Protein AF-A0A0W1SV79-F1 (afdb_monomer_lite)

pLDDT: mean 79.92, std 15.75, range [38.28, 97.25]

Sequence (129 aa):
MSEFNRFGTRCTIRLVTQTVDEFFEHAESETILEQCAVKQLHHLDGMDETWATEFGLNYAQMRFVQDAIPGNEDAGYSEALVGVDGEWRGIRVEAMPKEKEVIDFDPTESVGRLLPGADNRTVRTYRRS

InterPro domains:
  IPR027417 P-loop containing nucleoside triphosphate hydrolase [G3DSA:3.40.50.300] (9-106)

Foldseek 3Di:
DDDPPPPDDDDDDDDDDLDLCVQVPDPVSLVVVVPDQKDKQWAD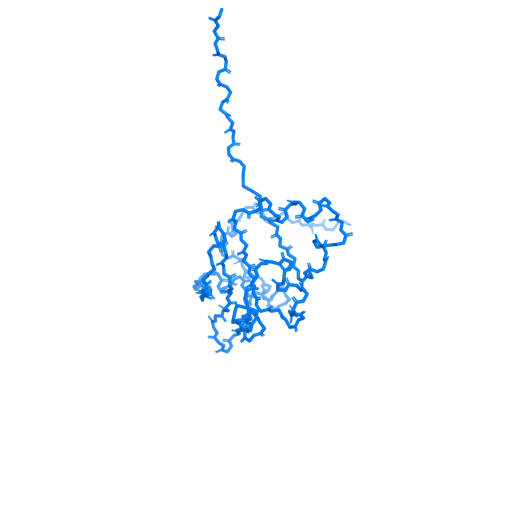CPQDPVVCVSVVHDPVQSVCNPVWAPDDPVVQWTWIWMHGNRDIDIDIGHDDPLRVQVVVDDPVPPVPDDRVPPDPPPPPPPDDD

Radius of gyration: 20.67 Å; chains: 1; bounding box: 64×45×49 Å

Organism: NCBI:txid1544718

Structure (mmCIF, N/CA/C/O backbone):
data_AF-A0A0W1SV79-F1
#
_entry.id   AF-A0A0W1SV79-F1
#
loop_
_atom_site.group_PDB
_atom_site.id
_atom_site.type_symbol
_atom_site.label_atom_id
_atom_site.label_alt_id
_atom_site.label_comp_id
_atom_site.label_asym_id
_atom_site.label_entity_id
_atom_site.label_seq_id
_atom_site.pdbx_PDB_ins_code
_atom_site.Cartn_x
_atom_site.Cartn_y
_atom_site.Cartn_z
_atom_site.occupancy
_atom_site.B_iso_or_equiv
_atom_site.auth_seq_id
_atom_site.auth_comp_id
_atom_site.auth_asym_id
_atom_site.auth_atom_id
_atom_site.pdbx_PDB_model_num
ATOM 1 N N . MET A 1 1 ? -44.307 20.063 -11.083 1.00 45.41 1 MET A N 1
ATOM 2 C CA . MET A 1 1 ? -43.454 18.913 -10.721 1.00 45.41 1 MET A CA 1
ATOM 3 C C . MET A 1 1 ? -42.853 18.358 -12.001 1.00 45.41 1 MET A C 1
ATOM 5 O O . MET A 1 1 ? -43.578 17.750 -12.772 1.00 45.41 1 MET A O 1
ATOM 9 N N . SER A 1 2 ? -41.574 18.619 -12.262 1.00 38.28 2 SER A N 1
ATOM 10 C CA . SER A 1 2 ? -40.777 17.818 -13.196 1.00 38.28 2 SER A CA 1
ATOM 11 C C . SER A 1 2 ? -39.351 17.780 -12.660 1.00 38.28 2 SER A C 1
ATOM 13 O O . SER A 1 2 ? -38.681 18.812 -12.597 1.00 38.28 2 SER A O 1
ATOM 15 N N . GLU A 1 3 ? -38.948 16.604 -12.192 1.00 50.69 3 GLU A N 1
ATOM 16 C CA . GLU A 1 3 ? -37.606 16.295 -11.715 1.00 50.69 3 GLU A CA 1
ATOM 17 C C . GLU A 1 3 ? -36.574 16.569 -12.808 1.00 50.69 3 GLU A C 1
ATOM 19 O O . GLU A 1 3 ? -36.595 15.966 -13.881 1.00 50.69 3 GLU A O 1
ATOM 24 N N . PHE A 1 4 ? -35.646 17.476 -12.518 1.00 49.03 4 PHE A N 1
ATOM 25 C CA . PHE A 1 4 ? -34.429 17.635 -13.295 1.00 49.03 4 PHE A CA 1
ATOM 26 C C . PHE A 1 4 ? -33.414 16.628 -12.751 1.00 49.03 4 PHE A C 1
ATOM 28 O O . PHE A 1 4 ? -32.694 16.892 -11.788 1.00 49.03 4 PHE A O 1
ATOM 35 N N . ASN A 1 5 ? -33.422 15.435 -13.339 1.00 50.41 5 ASN A N 1
ATOM 36 C CA . ASN A 1 5 ? -32.483 14.361 -13.052 1.00 50.41 5 ASN A CA 1
ATOM 37 C C . ASN A 1 5 ? -31.074 14.802 -13.490 1.00 50.41 5 ASN A C 1
ATOM 39 O O . ASN A 1 5 ? -30.689 14.676 -14.654 1.00 50.41 5 ASN A O 1
ATOM 43 N N . ARG A 1 6 ? -30.318 15.410 -12.571 1.00 54.16 6 ARG A N 1
ATOM 44 C CA . ARG A 1 6 ? -28.914 15.757 -12.789 1.00 54.16 6 ARG A CA 1
ATOM 45 C C . ARG A 1 6 ? -28.116 14.464 -12.645 1.00 54.16 6 ARG A C 1
ATOM 47 O O . ARG A 1 6 ? -27.883 14.001 -11.534 1.00 54.16 6 ARG A O 1
ATOM 54 N N . PHE A 1 7 ? -27.723 13.877 -13.773 1.00 56.53 7 PHE A N 1
ATOM 55 C CA . PHE A 1 7 ? -26.716 12.820 -13.821 1.00 56.53 7 PHE A CA 1
ATOM 56 C C . PHE A 1 7 ? -25.467 13.304 -13.074 1.00 56.53 7 PHE A C 1
ATOM 58 O O . PHE A 1 7 ? -24.716 14.136 -13.580 1.00 56.53 7 PHE A O 1
ATOM 65 N N . GLY A 1 8 ? -25.271 12.822 -11.847 1.00 58.88 8 GLY A N 1
ATOM 66 C CA . GLY A 1 8 ? -24.031 13.027 -11.114 1.00 58.88 8 GLY A CA 1
ATOM 67 C C . GLY A 1 8 ? -22.913 12.330 -11.877 1.00 58.88 8 GLY A C 1
ATOM 68 O O . GLY A 1 8 ? -22.893 11.103 -11.970 1.00 58.88 8 GLY A O 1
ATOM 69 N N . THR A 1 9 ? -22.004 13.099 -12.467 1.00 61.03 9 THR A N 1
ATOM 70 C CA . THR A 1 9 ? -20.744 12.571 -12.992 1.00 61.03 9 THR A CA 1
ATOM 71 C C . THR A 1 9 ? -20.032 11.837 -11.863 1.00 61.03 9 THR A C 1
ATOM 73 O O . THR A 1 9 ? -19.680 12.445 -10.854 1.00 61.03 9 THR A O 1
ATOM 76 N N . ARG A 1 10 ? -19.848 10.522 -12.015 1.00 74.56 10 ARG A N 1
ATOM 77 C CA . ARG A 1 10 ? -19.033 9.725 -11.096 1.00 74.56 10 ARG A CA 1
ATOM 78 C C . ARG A 1 10 ? -17.585 10.180 -11.263 1.00 74.56 10 ARG A C 1
ATOM 80 O O . ARG A 1 10 ? -17.011 10.003 -12.333 1.00 74.56 10 ARG A O 1
ATOM 87 N N . CYS A 1 11 ? -17.041 10.822 -10.238 1.00 79.06 11 CYS A N 1
ATOM 88 C CA . CYS A 1 11 ? -15.644 11.233 -10.185 1.00 79.06 11 CYS A CA 1
ATOM 89 C C . CYS A 1 11 ? -14.857 10.198 -9.377 1.00 79.06 11 CYS A C 1
ATOM 91 O O . CYS A 1 11 ? -15.335 9.742 -8.339 1.00 79.06 11 CYS A O 1
ATOM 93 N N . THR A 1 12 ? -13.661 9.845 -9.843 1.00 85.38 12 THR A N 1
ATOM 94 C CA . THR A 1 12 ? -12.697 9.045 -9.083 1.00 85.38 12 THR A CA 1
ATOM 95 C C . THR A 1 12 ? -11.454 9.889 -8.873 1.00 85.38 12 THR A C 1
ATOM 97 O O . THR A 1 12 ? -10.886 10.405 -9.834 1.00 85.38 12 THR A O 1
ATOM 100 N N . ILE A 1 13 ? -11.038 10.019 -7.618 1.00 89.25 13 ILE A N 1
ATOM 101 C CA . ILE A 1 13 ? -9.808 10.705 -7.225 1.00 89.25 13 ILE A CA 1
ATOM 102 C C . ILE A 1 13 ? -8.810 9.635 -6.782 1.00 89.25 13 ILE A C 1
ATOM 104 O O . ILE A 1 13 ? -9.183 8.682 -6.101 1.00 89.25 13 ILE A O 1
ATOM 108 N N . ARG A 1 14 ? -7.549 9.782 -7.196 1.00 90.81 14 ARG A N 1
ATOM 109 C CA . ARG A 1 14 ? -6.425 8.960 -6.740 1.00 90.81 14 ARG A CA 1
ATOM 110 C C . ARG A 1 14 ? -5.377 9.881 -6.138 1.00 90.81 14 ARG A C 1
ATOM 112 O O . ARG A 1 14 ? -4.943 10.817 -6.802 1.00 90.81 14 ARG A O 1
ATOM 119 N N . LEU A 1 15 ? -4.983 9.582 -4.909 1.00 89.19 15 LEU A N 1
ATOM 120 C CA . LEU A 1 15 ? -3.915 10.269 -4.192 1.00 89.19 15 LEU A CA 1
ATOM 121 C C . LEU A 1 15 ? -2.725 9.312 -4.081 1.00 89.19 15 LEU A C 1
ATOM 123 O O . LEU A 1 15 ? -2.924 8.112 -3.897 1.00 89.19 15 LEU A O 1
ATOM 127 N N . VAL A 1 16 ? -1.510 9.828 -4.256 1.00 90.19 16 VAL A N 1
ATOM 128 C CA . VAL A 1 16 ? -0.260 9.056 -4.200 1.00 90.19 16 VAL A CA 1
ATOM 129 C C . VAL A 1 16 ? 0.763 9.887 -3.437 1.00 90.19 16 VAL A C 1
ATOM 131 O O . VAL A 1 16 ? 0.976 11.044 -3.792 1.00 90.19 16 VAL A O 1
ATOM 134 N N . THR A 1 17 ? 1.385 9.293 -2.423 1.00 87.19 17 THR A N 1
ATOM 135 C CA . THR A 1 17 ? 2.492 9.883 -1.660 1.00 87.19 17 THR A CA 1
ATOM 136 C C . THR A 1 17 ? 3.593 8.844 -1.436 1.00 87.19 17 THR A C 1
ATOM 138 O O . THR A 1 17 ? 3.368 7.647 -1.624 1.00 87.19 17 THR A O 1
ATOM 141 N N . GLN A 1 18 ? 4.780 9.312 -1.057 1.00 84.81 18 GLN A N 1
ATOM 142 C CA . GLN A 1 18 ? 5.918 8.495 -0.625 1.00 84.81 18 GLN A CA 1
ATOM 143 C C . GLN A 1 18 ? 6.086 8.496 0.904 1.00 84.81 18 GLN A C 1
ATOM 145 O O . GLN A 1 18 ? 6.854 7.701 1.438 1.00 84.81 18 GLN A O 1
ATOM 150 N N . THR A 1 19 ? 5.360 9.369 1.598 1.00 80.94 19 THR A N 1
ATOM 151 C CA . THR A 1 19 ? 5.487 9.685 3.024 1.00 80.94 19 THR A CA 1
ATOM 152 C C . THR A 1 19 ? 4.133 9.465 3.677 1.00 80.94 19 THR A C 1
ATOM 154 O O . THR A 1 19 ? 3.155 10.161 3.412 1.00 80.94 19 THR A O 1
ATOM 157 N N . VAL A 1 20 ? 4.045 8.399 4.469 1.00 73.62 20 VAL A N 1
ATOM 158 C CA . VAL A 1 20 ? 2.769 7.921 5.015 1.00 73.62 20 VAL A CA 1
ATOM 159 C C . VAL A 1 20 ? 2.174 8.893 6.035 1.00 73.62 20 VAL A C 1
ATOM 161 O O . VAL A 1 20 ? 0.957 9.008 6.146 1.00 73.62 20 VAL A O 1
ATOM 164 N N . ASP A 1 21 ? 3.044 9.619 6.729 1.00 76.19 21 ASP A N 1
ATOM 165 C CA . ASP A 1 21 ? 2.756 10.588 7.775 1.00 76.19 21 ASP A CA 1
ATOM 166 C C . ASP A 1 21 ? 1.994 11.818 7.264 1.00 76.19 21 ASP A C 1
ATOM 168 O O . ASP A 1 21 ? 1.141 12.325 7.988 1.00 76.19 21 ASP A O 1
ATOM 172 N N . GLU A 1 22 ? 2.179 12.223 6.000 1.00 74.81 22 GLU A N 1
ATOM 173 C CA . GLU A 1 22 ? 1.494 13.383 5.394 1.00 74.81 22 GLU A CA 1
ATOM 174 C C . GLU A 1 22 ? -0.036 13.303 5.476 1.00 74.81 22 GLU A C 1
ATOM 176 O O . GLU A 1 22 ? -0.732 14.321 5.519 1.00 74.81 22 GLU A O 1
ATOM 181 N N . PHE A 1 23 ? -0.588 12.089 5.494 1.00 71.62 23 PHE A N 1
ATOM 182 C CA . PHE A 1 23 ? -2.028 11.905 5.607 1.00 71.62 23 PHE A CA 1
ATOM 183 C C . PHE A 1 23 ? -2.560 11.978 7.040 1.00 71.62 23 PHE A C 1
ATOM 185 O O . PHE A 1 23 ? -3.766 12.130 7.218 1.00 71.62 23 PHE A O 1
ATOM 192 N N . PHE A 1 24 ? -1.686 11.906 8.039 1.00 73.69 24 PHE A N 1
ATOM 193 C CA . PHE A 1 24 ? -2.042 11.930 9.458 1.00 73.69 24 PHE A CA 1
ATOM 194 C C . PHE A 1 24 ? -1.623 13.236 10.149 1.00 73.69 24 PHE A C 1
ATOM 196 O O . PHE A 1 24 ? -1.956 13.457 11.310 1.00 73.69 24 PHE A O 1
ATOM 203 N N . GLU A 1 25 ? -0.941 14.145 9.443 1.00 79.12 25 GLU A N 1
ATOM 204 C CA . GLU A 1 25 ? -0.595 15.477 9.964 1.00 79.12 25 GLU A CA 1
ATOM 205 C C . GLU A 1 25 ? -1.826 16.363 10.229 1.00 79.12 25 GLU A C 1
ATOM 207 O O . GLU A 1 25 ? -1.790 17.262 11.079 1.00 79.12 25 GLU A O 1
ATOM 212 N N . HIS A 1 26 ? -2.921 16.138 9.497 1.00 80.56 26 HIS A N 1
ATOM 213 C CA . HIS A 1 26 ? -4.138 16.945 9.557 1.00 80.56 26 HIS A CA 1
ATOM 214 C C . HIS A 1 26 ? -5.387 16.060 9.594 1.00 80.56 26 HIS A C 1
ATOM 216 O O . HIS A 1 26 ? -5.521 15.135 8.794 1.00 80.56 26 HIS A O 1
ATOM 222 N N . ALA A 1 27 ? -6.343 16.391 10.468 1.00 77.56 27 ALA A N 1
ATOM 223 C CA . ALA A 1 27 ? -7.588 15.631 10.633 1.00 77.56 27 ALA A CA 1
ATOM 224 C C . ALA A 1 27 ? -8.426 15.571 9.338 1.00 77.56 27 ALA A C 1
ATOM 226 O O . ALA A 1 27 ? -9.129 14.596 9.061 1.00 77.56 27 ALA A O 1
ATOM 227 N N . GLU A 1 28 ? -8.342 16.610 8.505 1.00 81.44 28 GLU A N 1
ATOM 228 C CA . GLU A 1 28 ? -8.972 16.632 7.189 1.00 81.44 28 GLU A CA 1
ATOM 229 C C . GLU A 1 28 ? -8.348 15.603 6.232 1.00 81.44 28 GLU A C 1
ATOM 231 O O . GLU A 1 28 ? -9.072 14.978 5.456 1.00 81.44 28 GLU A O 1
ATOM 236 N N . SER A 1 29 ? -7.028 15.403 6.294 1.00 78.75 29 SER A N 1
ATOM 237 C CA . SER A 1 29 ? -6.303 14.416 5.483 1.00 78.75 29 SER A CA 1
ATOM 238 C C . SER A 1 29 ? -6.620 12.984 5.915 1.00 78.75 29 SER A C 1
ATOM 240 O O . SER A 1 29 ? -6.827 12.116 5.063 1.00 78.75 29 SER A O 1
ATOM 242 N N . GLU A 1 30 ? -6.762 12.760 7.220 1.00 80.00 30 GLU A N 1
ATOM 243 C CA . GLU A 1 30 ? -7.174 11.475 7.790 1.00 80.00 30 GLU A CA 1
ATOM 244 C C . GLU A 1 30 ? -8.582 11.097 7.309 1.00 80.00 30 GLU A C 1
ATOM 246 O O . GLU A 1 30 ? -8.794 10.015 6.760 1.00 80.00 30 GLU A O 1
ATOM 251 N N . THR A 1 31 ? -9.522 12.049 7.362 1.00 83.81 31 THR A N 1
ATOM 252 C CA . THR A 1 31 ? -10.888 11.854 6.845 1.00 83.81 31 THR A CA 1
ATOM 253 C C . THR A 1 31 ? -10.875 11.445 5.366 1.00 83.81 31 THR A C 1
ATOM 255 O O . THR A 1 31 ? -11.655 10.594 4.937 1.00 83.81 31 THR A O 1
ATOM 258 N N . ILE A 1 32 ? -9.983 12.024 4.554 1.00 83.94 32 ILE A N 1
ATOM 259 C CA . ILE A 1 32 ? -9.849 11.660 3.137 1.00 83.94 32 ILE A CA 1
ATOM 260 C C . ILE A 1 32 ? -9.393 10.203 2.983 1.00 83.94 32 ILE A C 1
ATOM 262 O O . ILE A 1 32 ? -9.945 9.483 2.146 1.00 83.94 32 ILE A O 1
ATOM 266 N N . LEU A 1 33 ? -8.423 9.746 3.782 1.00 83.31 33 LEU A N 1
ATOM 267 C CA . LEU A 1 33 ? -7.992 8.347 3.769 1.00 83.31 33 LEU A CA 1
ATOM 268 C C . LEU A 1 33 ? -9.110 7.394 4.190 1.00 83.31 33 LEU A C 1
ATOM 270 O O . LEU A 1 33 ? -9.305 6.358 3.547 1.00 83.31 33 LEU A O 1
ATOM 274 N N . GLU A 1 34 ? -9.856 7.719 5.242 1.00 83.12 34 GLU A N 1
ATOM 275 C CA . GLU A 1 34 ? -10.957 6.884 5.727 1.00 83.12 34 GLU A CA 1
ATOM 276 C C . GLU A 1 34 ? -12.017 6.657 4.644 1.00 83.12 34 GLU A C 1
ATOM 278 O O . GLU A 1 34 ? -12.445 5.522 4.432 1.00 83.12 34 GLU A O 1
ATOM 283 N N . GLN A 1 35 ? -12.376 7.707 3.895 1.00 86.38 35 GLN A N 1
ATOM 284 C CA . GLN A 1 35 ? -13.396 7.642 2.842 1.00 86.38 35 GLN A CA 1
ATOM 285 C C . GLN A 1 35 ? -12.918 6.968 1.541 1.00 86.38 35 GLN A C 1
ATOM 287 O O . GLN A 1 35 ? -13.723 6.713 0.639 1.00 86.38 35 GLN A O 1
ATOM 292 N N . CYS A 1 36 ? -11.629 6.644 1.413 1.00 87.94 36 CYS A N 1
ATOM 293 C CA . CYS A 1 36 ? -11.127 5.876 0.277 1.00 87.94 36 CYS A CA 1
ATOM 294 C C . CYS A 1 36 ? -11.556 4.403 0.374 1.00 87.94 36 CYS A C 1
ATOM 296 O O . CYS A 1 36 ? -11.079 3.661 1.238 1.00 87.94 36 CYS A O 1
ATOM 298 N N . ALA A 1 37 ? -12.385 3.967 -0.583 1.00 88.69 37 ALA A N 1
ATOM 299 C CA . ALA A 1 37 ? -12.819 2.571 -0.738 1.00 88.69 37 ALA A CA 1
ATOM 300 C C . ALA A 1 37 ? -11.668 1.605 -1.073 1.00 88.69 37 ALA A C 1
ATOM 302 O O . ALA A 1 37 ? -11.751 0.408 -0.802 1.00 88.69 37 ALA A O 1
ATOM 303 N N . VAL A 1 38 ? -10.591 2.127 -1.669 1.00 92.62 38 VAL A N 1
ATOM 304 C CA . VAL A 1 38 ? -9.396 1.359 -2.020 1.00 92.62 38 VAL A CA 1
ATOM 305 C C . VAL A 1 38 ? -8.173 2.020 -1.408 1.00 92.62 38 VAL A C 1
ATOM 307 O O . VAL A 1 38 ? -7.953 3.217 -1.595 1.00 92.62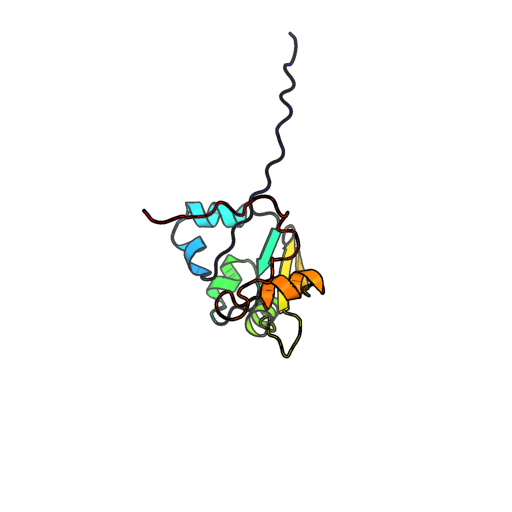 38 VAL A O 1
ATOM 310 N N . LYS A 1 39 ? -7.360 1.221 -0.720 1.00 92.38 39 LYS A N 1
ATOM 311 C CA . LYS A 1 39 ? -6.055 1.609 -0.176 1.00 92.38 39 LYS A CA 1
ATOM 312 C C . LYS A 1 39 ? -5.008 0.646 -0.730 1.00 92.38 39 LYS A C 1
ATOM 314 O O . LYS A 1 39 ? -5.233 -0.559 -0.731 1.00 92.38 39 LYS A O 1
ATOM 319 N N . GLN A 1 40 ? -3.894 1.158 -1.241 1.00 94.56 40 GLN A N 1
ATOM 320 C CA . GLN A 1 40 ? -2.814 0.341 -1.798 1.00 94.56 40 GLN A CA 1
ATOM 321 C C . GLN A 1 40 ? -1.497 0.774 -1.165 1.00 94.56 40 GLN A C 1
ATOM 323 O O . GLN A 1 40 ? -1.050 1.898 -1.376 1.00 94.56 40 GLN A O 1
ATOM 328 N N . LEU A 1 41 ? -0.900 -0.128 -0.395 1.00 93.88 41 LEU A N 1
ATOM 329 C CA . LEU A 1 41 ? 0.352 0.082 0.316 1.00 93.88 41 LEU A CA 1
ATOM 330 C C . LEU A 1 41 ? 1.436 -0.731 -0.387 1.00 93.88 41 LEU A C 1
ATOM 332 O O . LEU A 1 41 ? 1.388 -1.959 -0.388 1.00 93.88 41 LEU A O 1
ATOM 336 N N . HIS A 1 42 ? 2.382 -0.051 -1.025 1.00 94.38 42 HIS A N 1
ATOM 337 C CA . HIS A 1 42 ? 3.613 -0.684 -1.501 1.00 94.38 42 HIS A CA 1
ATOM 338 C C . HIS A 1 42 ? 4.583 -0.896 -0.334 1.00 94.38 42 HIS A C 1
ATOM 340 O O . HIS A 1 42 ? 4.252 -0.572 0.806 1.00 94.38 42 HIS A O 1
ATOM 346 N N . HIS A 1 43 ? 5.773 -1.426 -0.623 1.00 93.31 43 HIS A N 1
ATOM 347 C CA . HIS A 1 43 ? 6.860 -1.497 0.349 1.00 93.31 43 HIS A CA 1
ATOM 348 C C . HIS A 1 43 ? 7.042 -0.166 1.093 1.00 93.31 43 HIS A C 1
ATOM 350 O O . HIS A 1 43 ? 7.201 0.885 0.465 1.00 93.31 43 HIS A O 1
ATOM 356 N N . LEU A 1 44 ? 7.012 -0.233 2.425 1.00 89.81 44 LEU A N 1
ATOM 357 C CA . LEU A 1 44 ? 7.173 0.918 3.305 1.00 89.81 44 LEU A CA 1
ATOM 358 C C . LEU A 1 44 ? 8.144 0.563 4.435 1.00 89.81 44 LEU A C 1
ATOM 360 O O . LEU A 1 44 ? 7.759 -0.071 5.416 1.00 89.81 44 LEU A O 1
ATOM 364 N N . ASP A 1 45 ? 9.389 1.018 4.299 1.00 82.00 45 ASP A N 1
ATOM 365 C CA . ASP A 1 45 ? 10.488 0.764 5.249 1.00 82.00 45 ASP A CA 1
ATOM 366 C C . ASP A 1 45 ? 10.192 1.323 6.660 1.00 82.00 45 ASP A C 1
ATOM 368 O O . ASP A 1 45 ? 10.617 0.780 7.674 1.00 82.00 45 ASP A O 1
ATOM 372 N N . GLY A 1 46 ? 9.379 2.384 6.738 1.00 83.12 46 GLY A N 1
ATOM 373 C CA . GLY A 1 46 ? 8.937 3.011 7.989 1.00 83.12 46 GLY A CA 1
ATOM 374 C C . GLY A 1 46 ? 7.621 2.481 8.566 1.00 83.12 46 GLY A C 1
ATOM 375 O O . GLY A 1 46 ? 7.084 3.098 9.483 1.00 83.12 46 GLY A O 1
ATOM 376 N N . MET A 1 47 ? 7.054 1.396 8.026 1.00 89.06 47 MET A N 1
ATOM 377 C CA . MET A 1 47 ? 5.825 0.816 8.575 1.00 89.06 47 MET A CA 1
ATOM 378 C C . MET A 1 47 ? 6.078 0.332 10.008 1.00 89.06 47 MET A C 1
ATOM 380 O O . MET A 1 47 ? 6.997 -0.450 10.239 1.00 89.06 47 MET A O 1
ATOM 384 N N . ASP A 1 48 ? 5.253 0.751 10.963 1.00 89.38 48 ASP A N 1
ATOM 385 C CA . ASP A 1 48 ? 5.333 0.344 12.367 1.00 89.38 48 ASP A CA 1
ATOM 386 C C . ASP A 1 48 ? 3.943 0.001 12.932 1.00 89.38 48 ASP A C 1
ATOM 388 O O . ASP A 1 48 ? 2.937 0.039 12.221 1.00 89.38 48 ASP A O 1
ATOM 392 N N . GLU A 1 49 ? 3.878 -0.378 14.210 1.00 91.12 49 GLU A N 1
ATOM 393 C CA . GLU A 1 49 ? 2.612 -0.745 14.861 1.00 91.12 49 GLU A CA 1
ATOM 394 C C . GLU A 1 49 ? 1.628 0.430 14.963 1.00 91.12 49 GLU A C 1
ATOM 396 O O . GLU A 1 49 ? 0.412 0.211 14.944 1.00 91.12 49 GLU A O 1
ATOM 401 N N . THR A 1 50 ? 2.135 1.664 15.044 1.00 89.38 50 THR A N 1
ATOM 402 C CA . THR A 1 50 ? 1.313 2.878 15.084 1.00 89.38 50 THR A CA 1
ATOM 403 C C . THR A 1 50 ? 0.586 3.022 13.755 1.00 89.38 50 THR A C 1
ATOM 405 O O . THR A 1 50 ? -0.641 2.992 13.719 1.00 89.38 50 THR A O 1
ATOM 408 N N . TRP A 1 51 ? 1.328 3.043 12.646 1.00 86.31 51 TRP A N 1
ATOM 409 C CA . TRP A 1 51 ? 0.748 3.153 11.309 1.00 86.31 51 TRP A CA 1
ATOM 410 C C . TRP A 1 51 ? -0.126 1.957 10.954 1.00 86.31 51 TRP A C 1
ATOM 412 O O . TRP A 1 51 ? -1.201 2.126 10.382 1.00 86.31 51 TRP A O 1
ATOM 422 N N . ALA A 1 52 ? 0.277 0.745 11.337 1.00 90.88 52 ALA A N 1
ATOM 423 C CA . ALA A 1 52 ? -0.552 -0.438 11.153 1.00 90.88 52 ALA A CA 1
ATOM 424 C C . ALA A 1 52 ? -1.918 -0.282 11.832 1.00 90.88 52 ALA A C 1
ATOM 426 O O . ALA A 1 52 ? -2.932 -0.637 11.233 1.00 90.88 52 ALA A O 1
ATOM 427 N N . THR A 1 53 ? -1.954 0.283 13.040 1.00 90.12 53 THR A N 1
ATOM 428 C CA . THR A 1 53 ? -3.204 0.543 13.764 1.00 90.12 53 THR A CA 1
ATOM 429 C C . THR A 1 53 ? -4.064 1.570 13.032 1.00 90.12 53 THR A C 1
ATOM 431 O O . THR A 1 53 ? -5.244 1.302 12.811 1.00 90.12 53 THR A O 1
ATOM 434 N N . GLU A 1 54 ? -3.474 2.678 12.579 1.00 86.75 54 GLU A N 1
ATOM 435 C CA . GLU A 1 54 ? -4.180 3.729 11.829 1.00 86.75 54 GLU A CA 1
ATOM 436 C C . GLU A 1 54 ? -4.782 3.211 10.508 1.00 86.75 54 GLU A C 1
ATOM 438 O O . GLU A 1 54 ? -5.904 3.546 10.132 1.00 86.75 54 GLU A O 1
ATOM 443 N N . PHE A 1 55 ? -4.085 2.308 9.811 1.00 87.44 55 PHE A N 1
ATOM 444 C CA . PHE A 1 55 ? -4.612 1.658 8.605 1.00 87.44 55 PHE A CA 1
ATOM 445 C C . PHE A 1 55 ? -5.560 0.479 8.887 1.00 87.44 55 PHE A C 1
ATOM 447 O O . PHE A 1 55 ? -6.126 -0.086 7.944 1.00 87.44 55 PHE A O 1
ATOM 454 N N . GLY A 1 56 ? -5.737 0.079 10.150 1.00 89.88 56 GLY A N 1
ATOM 455 C CA . GLY A 1 56 ? -6.534 -1.089 10.533 1.00 89.88 56 GLY A CA 1
ATOM 456 C C . GLY A 1 56 ? -5.918 -2.426 10.101 1.00 89.88 56 GLY A C 1
ATOM 457 O O . GLY A 1 56 ? -6.641 -3.382 9.812 1.00 89.88 56 GLY A O 1
ATOM 458 N N . LEU A 1 57 ? -4.589 -2.494 10.013 1.00 94.00 57 LEU A N 1
ATOM 459 C CA . LEU A 1 57 ? -3.832 -3.689 9.660 1.00 94.00 57 LEU A CA 1
ATOM 460 C C . LEU A 1 57 ? -3.574 -4.567 10.885 1.00 94.00 57 LEU A C 1
ATOM 462 O O . LEU A 1 57 ? -3.296 -4.096 11.985 1.00 94.00 57 LEU A O 1
ATOM 466 N N . ASN A 1 58 ? -3.581 -5.880 10.674 1.00 94.56 58 ASN A N 1
ATOM 467 C CA . ASN A 1 58 ? -3.040 -6.818 11.651 1.00 94.56 58 ASN A CA 1
ATOM 468 C C . ASN A 1 58 ? -1.517 -6.973 11.502 1.00 94.56 58 ASN A C 1
ATOM 470 O O . ASN A 1 58 ? -0.922 -6.573 10.501 1.00 94.56 58 ASN A O 1
ATOM 474 N N . TYR A 1 59 ? -0.890 -7.637 12.476 1.00 94.81 59 TYR A N 1
ATOM 475 C CA . TYR A 1 59 ? 0.559 -7.852 12.479 1.00 94.81 59 TYR A CA 1
ATOM 476 C C . TYR A 1 59 ? 1.076 -8.523 11.197 1.00 94.81 59 TYR A C 1
ATOM 478 O O . TYR A 1 59 ? 2.082 -8.097 10.646 1.00 94.81 59 TYR A O 1
ATOM 486 N N . ALA A 1 60 ? 0.388 -9.542 10.672 1.00 95.25 60 ALA A N 1
ATOM 487 C CA . ALA A 1 60 ? 0.833 -10.226 9.456 1.00 95.25 60 ALA A CA 1
ATOM 488 C C . ALA A 1 60 ? 0.782 -9.311 8.219 1.00 95.25 60 ALA A C 1
ATOM 490 O O . ALA A 1 60 ? 1.666 -9.373 7.371 1.00 95.25 60 ALA A O 1
ATOM 491 N N . GLN A 1 61 ? -0.225 -8.442 8.131 1.00 96.50 61 GLN A N 1
ATOM 492 C CA . GLN A 1 61 ? -0.357 -7.441 7.070 1.00 96.50 61 GLN A CA 1
ATOM 493 C C . GLN A 1 61 ? 0.698 -6.337 7.193 1.00 96.50 61 GLN A C 1
ATOM 495 O O . GLN A 1 61 ? 1.306 -5.973 6.193 1.00 96.50 61 GLN A O 1
ATOM 500 N N . MET A 1 62 ? 0.964 -5.859 8.411 1.00 95.38 62 MET A N 1
ATOM 501 C CA . MET A 1 62 ? 2.061 -4.929 8.692 1.00 95.38 62 MET A CA 1
ATOM 502 C C . MET A 1 62 ? 3.402 -5.518 8.240 1.00 95.38 62 MET A C 1
ATOM 504 O O . MET A 1 62 ? 4.136 -4.877 7.493 1.00 95.38 62 MET A O 1
ATOM 508 N N . ARG A 1 63 ? 3.689 -6.768 8.631 1.00 95.12 63 ARG A N 1
ATOM 509 C CA . ARG A 1 63 ? 4.904 -7.486 8.221 1.00 95.12 63 ARG A CA 1
ATOM 510 C C . ARG A 1 63 ? 4.991 -7.658 6.713 1.00 95.12 63 ARG A C 1
ATOM 512 O O . ARG A 1 63 ? 6.058 -7.460 6.153 1.00 95.12 63 ARG A O 1
ATOM 519 N N . PHE A 1 64 ? 3.876 -7.965 6.054 1.00 96.12 64 PHE A N 1
ATOM 520 C CA . PHE A 1 64 ? 3.842 -8.041 4.598 1.00 96.12 64 PHE A CA 1
ATOM 521 C C . PHE A 1 64 ? 4.248 -6.711 3.952 1.00 96.12 64 PHE A C 1
ATOM 523 O O . PHE A 1 64 ? 5.036 -6.719 3.021 1.00 96.12 64 PHE A O 1
ATOM 530 N N . VAL A 1 65 ? 3.746 -5.574 4.441 1.00 94.75 65 VAL A N 1
ATOM 531 C CA . VAL A 1 65 ? 4.092 -4.251 3.890 1.00 94.75 65 VAL A CA 1
ATOM 532 C C . VAL A 1 65 ? 5.557 -3.880 4.157 1.00 94.75 65 VAL A C 1
ATOM 534 O O . VAL A 1 65 ? 6.212 -3.345 3.264 1.00 94.75 65 VAL A O 1
ATOM 537 N N . GLN A 1 66 ? 6.083 -4.196 5.345 1.00 93.69 66 GLN A N 1
ATOM 538 C CA . GLN A 1 66 ? 7.505 -4.011 5.672 1.00 93.69 66 GLN A CA 1
ATOM 539 C C . GLN A 1 66 ? 8.411 -4.838 4.756 1.00 93.69 66 GLN A C 1
ATOM 541 O O . GLN A 1 66 ? 9.384 -4.328 4.218 1.00 93.69 66 GLN A O 1
ATOM 546 N N . ASP A 1 67 ? 8.077 -6.113 4.563 1.00 94.31 67 ASP A N 1
ATOM 547 C CA . ASP A 1 67 ? 8.935 -7.075 3.869 1.00 94.31 67 ASP A CA 1
ATOM 548 C C . ASP A 1 67 ? 8.629 -7.162 2.354 1.00 94.31 67 ASP A C 1
ATOM 550 O O . ASP A 1 67 ? 9.278 -7.924 1.636 1.00 94.31 67 ASP A O 1
ATOM 554 N N . ALA A 1 68 ? 7.648 -6.393 1.860 1.00 95.50 68 ALA A N 1
ATOM 555 C CA . ALA A 1 68 ? 7.239 -6.374 0.456 1.00 95.50 68 ALA A CA 1
ATOM 556 C C . ALA A 1 68 ? 8.410 -6.018 -0.461 1.00 95.50 68 ALA A C 1
ATOM 558 O O . ALA A 1 68 ? 9.187 -5.110 -0.172 1.00 95.50 68 ALA A O 1
ATOM 559 N N . ILE A 1 69 ? 8.500 -6.679 -1.615 1.00 94.44 69 ILE A N 1
ATOM 560 C CA . ILE A 1 69 ? 9.552 -6.384 -2.589 1.00 94.44 69 ILE A CA 1
ATOM 561 C C . ILE A 1 69 ? 9.311 -4.999 -3.220 1.00 94.44 69 ILE A C 1
ATOM 563 O O . ILE A 1 69 ? 8.296 -4.809 -3.910 1.00 94.44 69 ILE A O 1
ATOM 567 N N . PRO A 1 70 ? 10.235 -4.030 -3.045 1.00 90.25 70 PRO A N 1
ATOM 568 C CA . PRO A 1 70 ? 10.173 -2.774 -3.775 1.00 90.25 70 PRO A CA 1
ATOM 569 C C . PRO A 1 70 ? 10.408 -3.047 -5.262 1.00 90.25 70 PRO A C 1
ATOM 571 O O . PRO A 1 70 ? 11.264 -3.854 -5.628 1.00 90.25 70 PRO A O 1
ATOM 574 N N . GLY A 1 71 ? 9.652 -2.372 -6.129 1.00 84.62 71 GLY A N 1
ATOM 575 C CA . GLY A 1 71 ? 9.805 -2.531 -7.574 1.00 84.62 71 GLY A CA 1
ATOM 576 C C . GLY A 1 71 ? 11.219 -2.182 -8.021 1.00 84.62 71 GLY A C 1
ATOM 577 O O . GLY A 1 71 ? 11.632 -1.034 -7.892 1.00 84.62 71 GLY A O 1
ATOM 578 N N . ASN A 1 72 ? 11.946 -3.166 -8.543 1.00 81.00 72 ASN A N 1
ATOM 579 C CA . ASN A 1 72 ? 13.282 -2.991 -9.105 1.00 81.00 72 ASN A CA 1
ATOM 580 C C . ASN A 1 72 ? 13.475 -3.881 -10.345 1.00 81.00 72 ASN A C 1
ATOM 582 O O . ASN A 1 72 ? 12.680 -4.793 -10.605 1.00 81.00 72 ASN A O 1
ATOM 586 N N . GLU A 1 73 ? 14.519 -3.590 -11.124 1.00 74.50 73 GLU A N 1
ATOM 587 C CA . GLU A 1 73 ? 14.812 -4.299 -12.376 1.00 74.50 73 GLU A CA 1
ATOM 588 C C . GLU A 1 73 ? 15.103 -5.791 -12.156 1.00 74.50 73 GLU A C 1
ATOM 590 O O . GLU A 1 73 ? 14.654 -6.619 -12.949 1.00 74.50 73 GLU A O 1
ATOM 595 N N . ASP A 1 74 ? 15.777 -6.140 -11.055 1.00 79.44 74 ASP A N 1
ATOM 596 C CA . ASP A 1 74 ? 16.184 -7.516 -10.744 1.00 79.44 74 ASP A CA 1
ATOM 597 C C . ASP A 1 74 ? 14.985 -8.431 -10.460 1.00 79.44 74 ASP A C 1
ATOM 599 O O . ASP A 1 74 ? 14.918 -9.567 -10.937 1.00 79.44 74 ASP A O 1
ATOM 603 N N . ALA A 1 75 ? 14.016 -7.944 -9.684 1.00 81.94 75 ALA A N 1
ATOM 604 C CA . ALA A 1 75 ? 12.794 -8.671 -9.372 1.00 81.94 75 ALA A CA 1
ATOM 605 C C . ALA A 1 75 ? 11.836 -8.678 -10.570 1.00 81.94 75 ALA A C 1
ATOM 607 O O . ALA A 1 75 ? 11.170 -9.681 -10.828 1.00 81.94 75 ALA A O 1
ATOM 608 N N . GLY A 1 76 ? 11.757 -7.567 -11.310 1.00 86.06 76 GLY A N 1
ATOM 609 C CA . GLY A 1 76 ? 10.844 -7.396 -12.441 1.00 86.06 76 GLY A CA 1
ATOM 610 C C . GLY A 1 76 ? 9.374 -7.198 -12.045 1.00 86.06 76 GLY A C 1
ATOM 611 O O . GLY A 1 76 ? 8.507 -7.205 -12.922 1.00 86.06 76 GLY A O 1
ATOM 612 N N . TYR A 1 77 ? 9.096 -7.028 -10.750 1.00 91.75 77 TYR A N 1
ATOM 613 C CA . TYR A 1 77 ? 7.788 -6.729 -10.166 1.00 91.75 77 TYR A CA 1
ATOM 614 C C . TYR A 1 77 ? 7.947 -5.962 -8.850 1.00 91.75 77 TYR A C 1
ATOM 616 O O . TYR A 1 77 ? 9.032 -5.919 -8.276 1.00 91.75 77 TYR A O 1
ATOM 624 N N . SER A 1 78 ? 6.845 -5.392 -8.366 1.00 94.19 78 SER A N 1
ATOM 625 C CA . SER A 1 78 ? 6.715 -4.921 -6.983 1.00 94.19 78 SER A CA 1
ATOM 626 C C . SER A 1 78 ? 5.595 -5.666 -6.271 1.00 94.19 78 SER A C 1
ATOM 628 O O . SER A 1 78 ? 4.663 -6.160 -6.912 1.00 94.19 78 SER A O 1
ATOM 630 N N . GLU A 1 79 ? 5.668 -5.732 -4.950 1.00 96.88 79 GLU A N 1
ATOM 631 C CA . GLU A 1 79 ? 4.567 -6.209 -4.120 1.00 96.88 79 GLU A CA 1
ATOM 632 C C . GLU A 1 79 ? 3.822 -5.034 -3.487 1.00 96.88 79 GLU A C 1
ATOM 634 O O . GLU A 1 79 ? 4.380 -3.964 -3.226 1.00 96.88 79 GLU A O 1
ATOM 639 N N . ALA A 1 80 ? 2.524 -5.230 -3.275 1.00 96.94 80 ALA A N 1
ATOM 640 C CA . ALA A 1 80 ? 1.684 -4.280 -2.568 1.00 96.94 80 ALA A CA 1
ATOM 641 C C . ALA A 1 80 ? 0.585 -5.005 -1.795 1.00 96.94 80 ALA A C 1
ATOM 643 O O . ALA A 1 80 ? 0.090 -6.049 -2.220 1.00 96.94 80 ALA A O 1
ATOM 644 N N . LEU A 1 81 ? 0.168 -4.432 -0.674 1.00 97.25 81 LEU A N 1
ATOM 645 C CA . LEU A 1 81 ? -1.036 -4.824 0.036 1.00 97.25 81 LEU A CA 1
ATOM 646 C C . LEU A 1 81 ? -2.186 -3.920 -0.420 1.00 97.25 81 LEU A C 1
ATOM 648 O O . LEU A 1 81 ? -2.116 -2.700 -0.283 1.00 97.25 81 LEU A O 1
ATOM 652 N N . VAL A 1 82 ? -3.250 -4.510 -0.962 1.00 96.88 82 VAL A N 1
ATOM 653 C CA . VAL A 1 82 ? -4.447 -3.777 -1.391 1.00 96.88 82 VAL A CA 1
ATOM 654 C C . VAL A 1 82 ? -5.611 -4.096 -0.472 1.00 96.88 82 VAL A C 1
ATOM 656 O O . VAL A 1 82 ? -5.931 -5.264 -0.256 1.00 96.88 82 VAL A O 1
ATOM 659 N N . GLY A 1 83 ? -6.231 -3.044 0.052 1.00 95.06 83 GLY A N 1
ATOM 660 C CA . GLY A 1 83 ? -7.433 -3.065 0.870 1.00 95.06 83 GLY A CA 1
ATOM 661 C C . GLY A 1 83 ? -8.625 -2.582 0.059 1.00 95.06 83 GLY A C 1
ATOM 662 O O . GLY A 1 83 ? -8.583 -1.474 -0.477 1.00 95.06 83 GLY A O 1
ATOM 663 N N . VAL A 1 84 ? -9.678 -3.393 -0.024 1.00 93.62 84 VAL A N 1
ATOM 664 C CA . VAL A 1 84 ? -10.968 -3.029 -0.629 1.00 93.62 84 VAL A CA 1
ATOM 665 C C . VAL A 1 84 ? -12.047 -3.248 0.415 1.00 93.62 84 VAL A C 1
ATOM 667 O O . VAL A 1 84 ? -12.211 -4.369 0.888 1.00 93.62 84 VAL A O 1
ATOM 670 N N . ASP A 1 85 ? -12.743 -2.180 0.803 1.00 88.00 85 ASP A N 1
ATOM 671 C CA . ASP A 1 85 ? -13.812 -2.225 1.814 1.00 88.00 85 ASP A CA 1
ATOM 672 C C . ASP A 1 85 ? -13.402 -2.961 3.114 1.00 88.00 85 ASP A C 1
ATOM 674 O O . ASP A 1 85 ? -14.183 -3.685 3.727 1.00 88.00 85 ASP A O 1
ATOM 678 N N . GLY A 1 86 ? -12.140 -2.791 3.531 1.00 84.00 86 GLY A N 1
ATOM 679 C CA . GLY A 1 86 ? -11.567 -3.407 4.736 1.00 84.00 86 GLY A CA 1
ATOM 680 C C . GLY A 1 86 ? -10.983 -4.813 4.543 1.00 84.00 86 GLY A C 1
ATOM 681 O O . GLY A 1 86 ? -10.315 -5.327 5.441 1.00 84.00 86 GLY A O 1
ATOM 682 N N . GLU A 1 87 ? -11.160 -5.436 3.376 1.00 92.00 87 GLU A N 1
ATOM 683 C CA . GLU A 1 87 ? -10.502 -6.699 3.050 1.00 92.00 87 GLU A CA 1
ATOM 684 C C . GLU A 1 87 ? -9.144 -6.479 2.388 1.00 92.00 87 GLU A C 1
ATOM 686 O O . GLU A 1 87 ? -9.051 -5.892 1.312 1.00 92.00 87 GLU A O 1
ATOM 691 N N . TRP A 1 88 ? -8.093 -7.033 2.995 1.00 96.31 88 TRP A N 1
ATOM 692 C CA . TRP A 1 88 ? -6.724 -6.894 2.503 1.00 96.31 88 TRP A CA 1
ATOM 693 C C . TRP A 1 88 ? -6.227 -8.144 1.778 1.00 96.31 88 TRP A C 1
ATOM 695 O O . TRP A 1 88 ? -6.438 -9.273 2.238 1.00 96.31 88 TRP A O 1
ATOM 705 N N . ARG A 1 89 ? -5.526 -7.948 0.659 1.00 97.12 89 ARG A N 1
ATOM 706 C CA . ARG A 1 89 ? -4.844 -8.998 -0.110 1.00 97.12 89 ARG A CA 1
ATOM 707 C C . ARG A 1 89 ? -3.482 -8.501 -0.588 1.00 97.12 89 ARG A C 1
ATOM 709 O O . ARG A 1 89 ? -3.365 -7.376 -1.067 1.00 97.12 89 ARG A O 1
ATOM 716 N N . GLY A 1 90 ? -2.469 -9.356 -0.478 1.00 97.00 90 GLY A N 1
ATOM 717 C CA . GLY A 1 90 ? -1.185 -9.132 -1.136 1.00 97.00 90 GLY A CA 1
ATOM 718 C C . GLY A 1 90 ? -1.336 -9.323 -2.642 1.00 97.00 90 GLY A C 1
ATOM 719 O O . GLY A 1 90 ? -1.982 -10.275 -3.087 1.00 97.00 90 GLY A O 1
ATOM 720 N N . ILE A 1 91 ? -0.759 -8.416 -3.419 1.00 97.06 91 ILE A N 1
ATOM 721 C CA . ILE A 1 91 ? -0.733 -8.469 -4.875 1.00 97.06 91 ILE A CA 1
ATOM 722 C C . ILE A 1 91 ? 0.689 -8.277 -5.386 1.00 97.06 91 ILE A C 1
ATOM 724 O O . ILE A 1 91 ? 1.534 -7.659 -4.738 1.00 97.06 91 ILE A O 1
ATOM 728 N N . ARG A 1 92 ? 0.909 -8.770 -6.601 1.00 95.94 92 ARG A N 1
ATOM 729 C CA . ARG A 1 92 ? 2.105 -8.518 -7.390 1.00 95.94 92 ARG A CA 1
ATOM 730 C C . ARG A 1 92 ? 1.746 -7.577 -8.534 1.00 95.94 92 ARG A C 1
ATOM 732 O O . ARG A 1 92 ? 0.781 -7.820 -9.256 1.00 95.94 92 ARG A O 1
ATOM 739 N N . VAL A 1 93 ? 2.513 -6.504 -8.674 1.00 93.75 93 VAL A N 1
ATOM 740 C CA . VAL A 1 93 ? 2.337 -5.480 -9.704 1.00 93.75 93 VAL A CA 1
ATOM 741 C C . VAL A 1 93 ? 3.489 -5.592 -10.690 1.00 93.75 93 VAL A C 1
ATOM 743 O O . VAL A 1 93 ? 4.655 -5.437 -10.324 1.00 93.75 93 VAL A O 1
ATOM 746 N N . GLU A 1 94 ? 3.146 -5.859 -11.945 1.00 92.75 94 GLU A N 1
ATOM 747 C CA . GLU A 1 94 ? 4.087 -6.004 -13.050 1.00 92.75 94 GLU A CA 1
ATOM 748 C C . GLU A 1 94 ? 3.769 -5.000 -14.146 1.00 92.75 94 GLU A C 1
ATOM 750 O O . GLU A 1 94 ? 2.615 -4.858 -14.549 1.00 92.75 94 GLU A O 1
ATOM 755 N N . ALA A 1 95 ? 4.808 -4.345 -14.657 1.00 89.44 95 ALA A N 1
ATOM 756 C CA . ALA A 1 95 ? 4.691 -3.507 -15.837 1.00 89.44 95 ALA A CA 1
ATOM 757 C C . ALA A 1 95 ? 4.624 -4.377 -17.097 1.00 89.44 95 ALA A C 1
ATOM 759 O O . ALA A 1 95 ? 5.459 -5.264 -17.316 1.00 89.44 95 ALA A O 1
ATOM 760 N N . MET A 1 96 ? 3.666 -4.076 -17.969 1.00 89.94 96 MET A N 1
ATOM 761 C CA . MET A 1 96 ? 3.636 -4.633 -19.317 1.00 89.94 96 MET A CA 1
ATOM 762 C C . MET A 1 96 ? 4.859 -4.159 -20.120 1.00 89.94 96 MET A C 1
ATOM 764 O O . MET A 1 96 ? 5.408 -3.096 -19.830 1.00 89.94 96 MET A O 1
ATOM 768 N N . PRO A 1 97 ? 5.266 -4.866 -21.193 1.00 87.56 97 PRO A N 1
ATOM 769 C CA . PRO A 1 97 ? 6.448 -4.492 -21.976 1.00 87.56 97 PRO A CA 1
ATOM 770 C C . PRO A 1 97 ? 6.473 -3.021 -22.424 1.00 87.56 97 PRO A C 1
ATOM 772 O O . PRO A 1 97 ? 7.502 -2.365 -22.334 1.00 87.56 97 PRO A O 1
ATOM 775 N N . LYS A 1 98 ? 5.322 -2.473 -22.830 1.00 84.38 98 LYS A N 1
ATOM 776 C CA . LYS A 1 98 ? 5.198 -1.066 -23.244 1.00 84.38 98 LYS A CA 1
ATOM 777 C C . LYS A 1 98 ? 5.304 -0.075 -22.077 1.00 84.38 98 LYS A C 1
ATOM 779 O O . LYS A 1 98 ? 5.716 1.059 -22.276 1.00 84.38 98 LYS A O 1
ATOM 784 N N . GLU A 1 99 ? 4.898 -0.481 -20.878 1.00 84.75 99 GLU A N 1
ATOM 785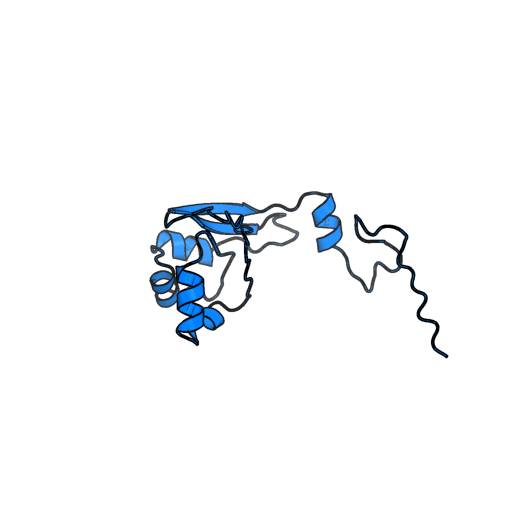 C CA . GLU A 1 99 ? 5.025 0.337 -19.668 1.00 84.75 99 GLU A CA 1
ATOM 786 C C . GLU A 1 99 ? 6.475 0.344 -19.177 1.00 84.75 99 GLU A C 1
ATOM 788 O O . GLU A 1 99 ? 6.957 1.389 -18.751 1.00 84.75 99 GLU A O 1
ATOM 793 N N . LYS A 1 100 ? 7.204 -0.772 -19.336 1.00 85.50 100 LYS A N 1
ATOM 794 C CA . LYS A 1 100 ? 8.648 -0.833 -19.059 1.00 85.50 100 LYS A CA 1
ATOM 795 C C . LYS A 1 100 ? 9.439 0.175 -19.888 1.00 85.50 100 LYS A C 1
ATOM 797 O O . LYS A 1 100 ? 10.263 0.884 -19.338 1.00 85.50 100 LYS A O 1
ATOM 802 N N . GLU A 1 101 ? 9.096 0.358 -21.164 1.00 83.44 101 GLU A N 1
ATOM 803 C CA . GLU A 1 101 ? 9.728 1.390 -22.005 1.00 83.44 101 GLU A CA 1
ATOM 804 C C . GLU A 1 101 ? 9.575 2.824 -21.462 1.00 83.44 101 GLU A C 1
ATOM 806 O O . GLU A 1 101 ? 10.378 3.688 -21.806 1.00 83.44 101 GLU A O 1
ATOM 811 N N . VAL A 1 102 ? 8.540 3.098 -20.657 1.00 83.69 102 VAL A N 1
ATOM 812 C CA . VAL A 1 102 ? 8.349 4.394 -19.983 1.00 83.69 102 VAL A CA 1
ATOM 813 C C . VAL A 1 102 ? 9.138 4.457 -18.675 1.00 83.69 102 VAL A C 1
ATOM 815 O O . VAL A 1 102 ? 9.658 5.517 -18.345 1.00 83.69 102 VAL A O 1
ATOM 818 N N . ILE A 1 103 ? 9.217 3.347 -17.939 1.00 82.19 103 ILE A N 1
ATOM 819 C CA . ILE A 1 103 ? 9.952 3.241 -16.669 1.00 82.19 103 ILE A CA 1
ATOM 820 C C . ILE A 1 103 ? 11.460 3.368 -16.908 1.00 82.19 103 ILE A C 1
ATOM 822 O O . ILE A 1 103 ? 12.117 4.154 -16.234 1.00 82.19 103 ILE A O 1
ATOM 826 N N . ASP A 1 104 ? 11.975 2.666 -17.914 1.00 82.94 104 ASP A N 1
ATOM 827 C CA . ASP A 1 104 ? 13.404 2.601 -18.243 1.00 82.94 104 ASP A CA 1
ATOM 828 C C . ASP A 1 104 ? 13.874 3.835 -19.045 1.00 82.94 104 ASP A C 1
ATOM 830 O O . ASP A 1 104 ? 15.008 3.901 -19.524 1.00 82.94 104 ASP A O 1
ATOM 834 N N . PHE A 1 105 ? 12.991 4.812 -19.272 1.00 82.00 105 PHE A N 1
ATOM 835 C CA . PHE A 1 105 ? 13.309 5.996 -20.059 1.00 82.00 105 PHE A CA 1
ATOM 836 C C . PHE A 1 105 ? 14.192 6.969 -19.270 1.00 82.00 105 PHE A C 1
ATOM 838 O O . PHE A 1 105 ? 13.719 7.678 -18.381 1.00 82.00 105 PHE A O 1
ATOM 845 N N . ASP A 1 106 ? 15.455 7.093 -19.681 1.00 78.44 106 ASP A N 1
ATOM 846 C CA . ASP A 1 106 ? 16.325 8.188 -19.250 1.00 78.44 106 ASP A CA 1
ATOM 847 C C . ASP A 1 106 ? 16.252 9.361 -20.254 1.00 78.44 106 ASP A C 1
ATOM 849 O O . ASP A 1 106 ? 16.712 9.218 -21.396 1.00 78.44 106 ASP A O 1
ATOM 853 N N . PRO A 1 107 ? 15.722 10.541 -19.871 1.00 71.62 107 PRO A N 1
ATOM 854 C CA . PRO 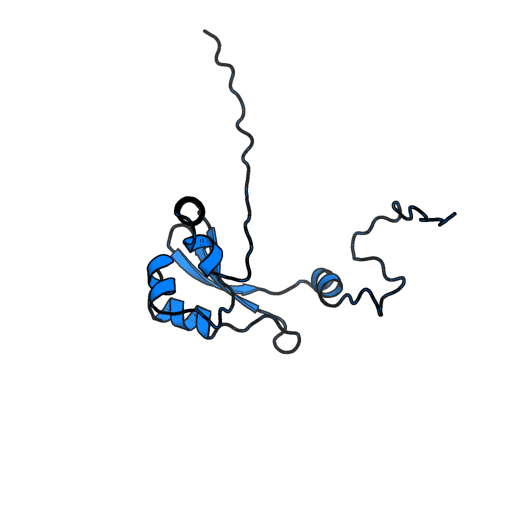A 1 107 ? 15.632 11.708 -20.752 1.00 71.62 107 PRO A CA 1
ATOM 855 C C . PRO A 1 107 ? 16.989 12.271 -21.201 1.00 71.62 107 PRO A C 1
ATOM 857 O O . PRO A 1 107 ? 17.039 13.010 -22.188 1.00 71.62 107 PRO A O 1
ATOM 860 N N . THR A 1 108 ? 18.076 11.966 -20.491 1.00 75.81 108 THR A N 1
ATOM 861 C CA . THR A 1 108 ? 19.429 12.448 -20.791 1.00 75.81 108 THR A CA 1
ATOM 862 C C . THR A 1 108 ? 20.166 11.554 -21.786 1.00 75.81 108 THR A C 1
ATOM 864 O O . THR A 1 108 ? 20.926 12.062 -22.610 1.00 75.81 108 THR A O 1
ATOM 867 N N . GLU A 1 109 ? 19.881 10.251 -21.786 1.00 71.81 109 GLU A N 1
ATOM 868 C CA . GLU A 1 109 ? 20.477 9.279 -22.713 1.00 71.81 109 GLU A CA 1
ATOM 869 C C . GLU A 1 109 ? 19.590 9.013 -23.942 1.00 71.81 109 GLU A C 1
ATOM 871 O O . GLU A 1 109 ? 20.081 8.711 -25.031 1.00 71.81 109 GLU A O 1
ATOM 876 N N . SER A 1 110 ? 18.274 9.198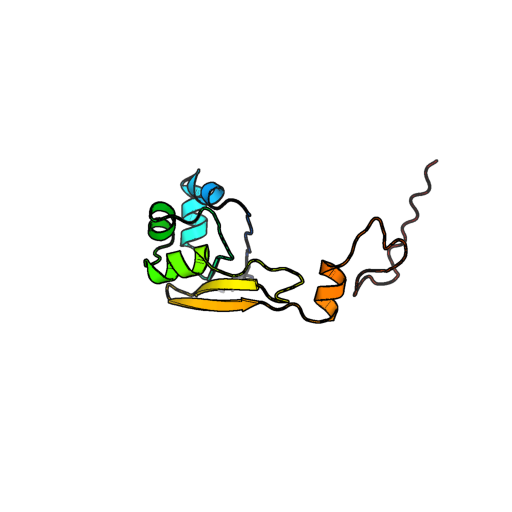 -23.812 1.00 62.00 110 SER A N 1
ATOM 877 C CA . SER A 1 110 ? 17.277 8.815 -24.822 1.00 62.00 110 SER A CA 1
ATOM 878 C C . SER A 1 110 ? 16.867 9.961 -25.755 1.00 62.00 110 SER A C 1
ATOM 880 O O . SER A 1 110 ? 15.707 10.055 -26.172 1.00 62.00 110 SER A O 1
ATOM 882 N N . VAL A 1 111 ? 17.810 10.841 -26.114 1.00 54.12 111 VAL A N 1
ATOM 883 C CA . VAL A 1 111 ? 17.571 11.999 -26.994 1.00 54.12 111 VAL A CA 1
ATOM 884 C C . VAL A 1 111 ? 17.123 11.523 -28.384 1.00 54.12 111 VAL A C 1
ATOM 886 O O . VAL A 1 111 ? 17.931 11.186 -29.244 1.00 54.12 111 VAL A O 1
ATOM 889 N N . GLY A 1 112 ? 15.808 11.484 -28.608 1.00 59.25 112 GLY A N 1
ATOM 890 C CA . GLY A 1 112 ? 15.192 11.104 -29.885 1.00 59.25 112 GLY A CA 1
ATOM 891 C C . GLY A 1 112 ? 14.260 9.892 -29.832 1.00 59.25 112 GLY A C 1
ATOM 892 O O . GLY A 1 112 ? 13.557 9.646 -30.814 1.00 59.25 112 GLY A O 1
ATOM 893 N N . ARG A 1 113 ? 14.185 9.159 -28.710 1.00 58.38 113 ARG A N 1
ATOM 894 C CA . ARG A 1 113 ? 13.166 8.115 -28.528 1.00 58.38 113 ARG A CA 1
ATOM 895 C C . ARG A 1 113 ? 11.900 8.754 -27.953 1.00 58.38 113 ARG A C 1
ATOM 897 O O . ARG A 1 113 ? 11.874 9.208 -26.816 1.00 58.38 113 ARG A O 1
ATOM 904 N N . LEU A 1 114 ? 10.856 8.831 -28.775 1.00 63.53 114 LEU A N 1
ATOM 905 C CA . LEU A 1 114 ? 9.528 9.260 -28.343 1.00 63.53 114 LEU A CA 1
ATOM 906 C C . LEU A 1 114 ? 8.945 8.210 -27.391 1.00 63.53 114 LEU A C 1
ATOM 908 O O . LEU A 1 114 ? 8.973 7.019 -27.708 1.00 63.53 114 LEU A O 1
ATOM 912 N N . LEU A 1 115 ? 8.403 8.654 -26.254 1.00 70.06 115 LEU A N 1
ATOM 913 C CA . LEU A 1 115 ? 7.674 7.774 -25.344 1.00 70.06 115 LEU A CA 1
ATOM 914 C C . LEU A 1 115 ? 6.530 7.069 -26.096 1.00 70.06 115 LEU A C 1
ATOM 916 O O . LEU A 1 115 ? 5.900 7.675 -26.975 1.00 70.06 115 LEU A O 1
ATOM 920 N N . PRO A 1 116 ? 6.208 5.816 -25.748 1.00 65.38 116 PRO A N 1
ATOM 921 C CA . PRO A 1 116 ? 5.127 5.083 -26.390 1.00 65.38 116 PRO A CA 1
ATOM 922 C C . PRO A 1 116 ? 3.790 5.833 -26.274 1.00 65.38 116 PRO A C 1
ATOM 924 O O . PRO A 1 116 ? 3.239 5.985 -25.190 1.00 65.38 116 PRO A O 1
ATOM 927 N N . GLY A 1 117 ? 3.231 6.276 -27.405 1.00 64.75 117 GLY A N 1
ATOM 928 C CA . GLY A 1 117 ? 1.985 7.059 -27.443 1.00 64.75 117 GLY A CA 1
ATOM 929 C C . GLY A 1 117 ? 2.164 8.572 -27.611 1.00 64.75 117 GLY A C 1
ATOM 930 O O . GLY A 1 117 ? 1.163 9.279 -27.713 1.00 64.75 117 GLY A O 1
ATOM 931 N N . ALA A 1 118 ? 3.399 9.074 -27.714 1.00 65.44 118 ALA A N 1
ATOM 932 C CA . ALA A 1 118 ? 3.648 10.430 -28.187 1.00 65.44 118 ALA A CA 1
ATOM 933 C C . ALA A 1 118 ? 3.273 10.532 -29.680 1.00 65.44 118 ALA A C 1
ATOM 935 O O . ALA A 1 118 ? 4.046 10.162 -30.564 1.00 65.44 118 ALA A O 1
ATOM 936 N N . ASP A 1 119 ? 2.050 10.991 -29.964 1.00 56.81 119 ASP A N 1
ATOM 937 C CA . ASP A 1 119 ? 1.628 11.361 -31.318 1.00 56.81 119 ASP A CA 1
ATOM 938 C C . ASP A 1 119 ? 2.572 12.453 -31.850 1.00 56.81 119 ASP A C 1
ATOM 940 O O . ASP A 1 119 ? 2.983 13.364 -31.127 1.00 56.81 119 ASP A O 1
ATOM 944 N N . ASN A 1 120 ? 2.913 12.375 -33.132 1.00 53.97 120 ASN A N 1
ATOM 945 C CA . ASN A 1 120 ? 3.962 13.137 -33.816 1.00 53.97 120 ASN A CA 1
ATOM 946 C C . ASN A 1 120 ? 3.613 14.641 -33.992 1.00 53.97 120 ASN A C 1
ATOM 948 O O . ASN A 1 120 ? 4.084 15.302 -34.917 1.00 53.97 120 ASN A O 1
ATOM 952 N N . ARG A 1 121 ? 2.717 15.190 -33.158 1.00 51.72 121 ARG A N 1
ATOM 953 C CA . ARG A 1 121 ? 2.036 16.484 -33.345 1.00 51.72 121 ARG A CA 1
ATOM 954 C C . ARG A 1 121 ? 2.478 17.608 -32.415 1.00 51.72 121 ARG A C 1
ATOM 956 O O . ARG A 1 121 ? 1.994 18.727 -32.564 1.00 51.72 121 ARG A O 1
ATOM 963 N N . THR A 1 122 ? 3.423 17.381 -31.510 1.00 51.94 122 THR A N 1
ATOM 964 C CA . THR A 1 122 ? 3.927 18.442 -30.620 1.00 51.94 122 THR A CA 1
ATOM 965 C C . THR A 1 122 ? 5.443 18.542 -30.621 1.00 51.94 122 THR A C 1
ATOM 967 O O . THR A 1 122 ? 6.069 18.643 -29.574 1.00 51.94 122 THR A O 1
ATOM 970 N N . VAL A 1 123 ? 6.050 18.641 -31.804 1.00 49.06 123 VAL A N 1
ATOM 971 C CA . VAL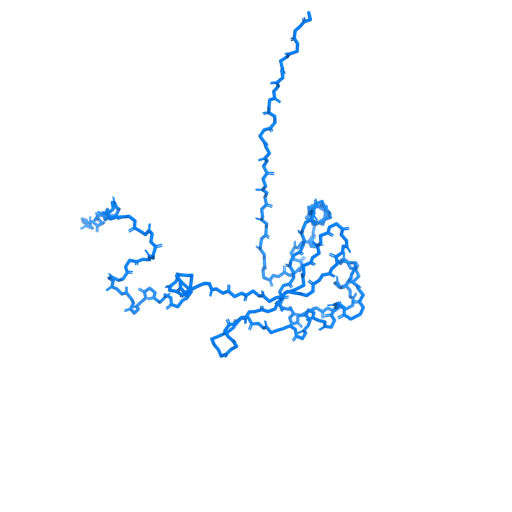 A 1 123 ? 7.323 19.366 -31.923 1.00 49.06 123 VAL A CA 1
ATOM 972 C C . VAL A 1 123 ? 6.989 20.854 -32.054 1.00 49.06 123 VAL A C 1
ATOM 974 O O . VAL A 1 123 ? 7.044 21.440 -33.133 1.00 49.06 123 VAL A O 1
ATOM 977 N N . ARG A 1 124 ? 6.581 21.494 -30.948 1.00 42.28 124 ARG A N 1
ATOM 978 C CA . ARG A 1 124 ? 6.647 22.960 -30.864 1.00 42.28 124 ARG A CA 1
ATOM 979 C C . ARG A 1 124 ? 8.118 23.306 -30.685 1.00 42.28 124 ARG A C 1
ATOM 981 O O . ARG A 1 124 ? 8.656 23.244 -29.587 1.00 42.28 124 ARG A O 1
ATOM 988 N N . THR A 1 125 ? 8.767 23.629 -31.794 1.00 42.59 125 THR A N 1
ATOM 989 C CA . THR A 1 125 ? 10.119 24.182 -31.836 1.00 42.59 125 THR A CA 1
ATOM 990 C C . THR A 1 125 ? 10.217 25.381 -30.893 1.00 42.59 125 THR A C 1
ATOM 992 O O . THR A 1 125 ? 9.701 26.456 -31.204 1.00 42.59 125 THR A O 1
ATOM 995 N N . TYR A 1 126 ? 10.887 25.219 -29.753 1.00 42.50 126 TYR A N 1
ATOM 996 C CA . TYR A 1 126 ? 11.330 26.352 -28.950 1.00 42.50 126 TYR A CA 1
ATOM 997 C C . TYR A 1 126 ? 12.571 26.945 -29.624 1.00 42.50 126 TYR A C 1
ATOM 999 O O . TYR A 1 126 ? 13.707 26.564 -29.347 1.00 42.50 126 TYR A O 1
ATOM 1007 N N . ARG A 1 127 ? 12.349 27.843 -30.586 1.00 48.06 127 ARG A N 1
ATOM 1008 C CA . ARG A 1 127 ? 13.411 28.656 -31.179 1.00 48.06 127 ARG A CA 1
ATOM 1009 C C . ARG A 1 127 ? 13.657 29.823 -30.222 1.00 48.06 127 ARG A C 1
ATOM 1011 O O . ARG A 1 127 ? 12.857 30.753 -30.193 1.00 48.06 127 ARG A O 1
ATOM 1018 N N . ARG A 1 128 ? 14.722 29.752 -29.412 1.00 47.81 128 ARG A N 1
ATOM 1019 C CA . ARG A 1 128 ? 15.235 30.928 -28.691 1.00 47.81 128 ARG A CA 1
ATOM 1020 C C . ARG A 1 128 ? 15.599 31.995 -29.726 1.00 47.81 128 ARG A C 1
ATOM 1022 O O . ARG A 1 128 ? 16.418 31.728 -30.605 1.00 47.81 128 ARG A O 1
ATOM 1029 N N . SER A 1 129 ? 14.948 33.150 -29.629 1.00 50.94 129 SER A N 1
ATOM 1030 C CA . SER A 1 129 ? 15.453 34.434 -30.123 1.00 50.94 129 SER A CA 1
ATOM 1031 C C . SER A 1 129 ? 16.495 34.978 -29.161 1.00 50.94 129 SER A C 1
ATOM 1033 O O . SER A 1 129 ? 16.218 34.876 -27.941 1.00 50.94 129 SER A O 1
#

Secondary structure (DSSP, 8-state):
-----------------S-GGGGTSSHHHHHHHHT-SEEEEE--TT--HHHHHHTT--HHHHHHHHHPPP--TTTSSEEEEEEETTEEEEEEE---HHHHHHHT--TTT-TT---TT--TT--------